Protein AF-A0A4Q2ZAH2-F1 (afdb_monomer_lite)

Radius of gyration: 14.34 Å; chains: 1; bounding box: 40×22×32 Å

Sequence (87 aa):
MQQFADGVMVNREFLRSVFMSMLRGRILENKLSSLYKAGKIVGGVYLGRGQEAVSATLGTALIQGTDFFAPLIRDQAGRTAFGEPLI

Structure (mmCIF, N/CA/C/O backbone):
data_AF-A0A4Q2ZAH2-F1
#
_entry.id   AF-A0A4Q2ZAH2-F1
#
loop_
_atom_site.group_PDB
_atom_site.id
_atom_site.type_symbol
_atom_site.label_atom_id
_atom_site.label_alt_id
_atom_site.label_comp_id
_atom_site.label_asym_id
_atom_site.label_entity_id
_atom_site.label_seq_id
_atom_site.pdbx_PDB_ins_code
_atom_site.Cartn_x
_atom_site.Cartn_y
_atom_site.Cartn_z
_atom_site.occupancy
_atom_site.B_iso_or_equiv
_atom_site.auth_seq_id
_atom_site.auth_comp_id
_atom_site.auth_asym_id
_atom_site.auth_atom_id
_atom_site.pdbx_PDB_model_num
ATOM 1 N N . MET A 1 1 ? 23.655 -5.187 -12.299 1.00 49.12 1 MET A N 1
ATOM 2 C CA . MET A 1 1 ? 22.996 -4.452 -11.195 1.00 49.12 1 MET A CA 1
ATOM 3 C C . MET A 1 1 ? 22.869 -2.959 -11.517 1.00 49.12 1 MET A C 1
ATOM 5 O O . MET A 1 1 ? 21.756 -2.463 -11.466 1.00 49.12 1 MET A O 1
ATOM 9 N N . GLN A 1 2 ? 23.941 -2.283 -11.963 1.00 46.22 2 GLN A N 1
ATOM 10 C CA . GLN A 1 2 ? 23.916 -0.865 -12.383 1.00 46.22 2 GLN A CA 1
ATOM 11 C C . GLN A 1 2 ? 22.893 -0.554 -13.502 1.00 46.22 2 GLN A C 1
ATOM 13 O O . GLN A 1 2 ? 22.040 0.302 -13.320 1.00 46.22 2 GLN A O 1
ATOM 18 N N . GLN A 1 3 ? 22.876 -1.335 -14.593 1.00 50.81 3 GLN A N 1
ATOM 19 C CA . GLN A 1 3 ? 21.946 -1.125 -15.723 1.00 50.81 3 GLN A CA 1
ATOM 20 C C . GLN A 1 3 ? 20.452 -1.209 -15.353 1.00 50.81 3 GLN A C 1
ATOM 22 O O . GLN A 1 3 ? 19.631 -0.540 -15.972 1.00 50.81 3 GLN A O 1
ATOM 27 N N . PHE A 1 4 ? 20.088 -2.009 -14.343 1.00 53.25 4 PHE A N 1
ATOM 28 C CA . PHE A 1 4 ? 18.704 -2.088 -13.858 1.00 53.25 4 PHE A CA 1
ATOM 29 C C . PHE A 1 4 ? 18.317 -0.832 -13.067 1.00 53.25 4 PHE A C 1
ATOM 31 O O . PHE A 1 4 ? 17.218 -0.313 -13.236 1.00 53.25 4 PHE A O 1
ATOM 38 N N . ALA A 1 5 ? 19.230 -0.324 -12.235 1.00 53.28 5 ALA A N 1
ATOM 39 C CA . ALA A 1 5 ? 19.021 0.909 -11.481 1.00 53.28 5 ALA A CA 1
ATOM 40 C C . ALA A 1 5 ? 18.926 2.132 -12.409 1.00 53.28 5 ALA A C 1
ATOM 42 O O . ALA A 1 5 ? 18.051 2.975 -12.214 1.00 53.28 5 ALA A O 1
ATOM 43 N N . ASP A 1 6 ? 19.753 2.185 -13.456 1.00 54.88 6 ASP A N 1
ATOM 44 C CA . ASP A 1 6 ? 19.728 3.263 -14.450 1.00 54.88 6 ASP A CA 1
ATOM 45 C C . ASP A 1 6 ? 18.412 3.268 -15.249 1.00 54.88 6 ASP A C 1
ATOM 47 O O . ASP A 1 6 ? 17.830 4.325 -15.476 1.00 54.88 6 ASP A O 1
ATOM 51 N N . GLY A 1 7 ? 17.865 2.097 -15.595 1.00 56.91 7 GLY A N 1
ATOM 52 C CA . GLY A 1 7 ? 16.558 1.997 -16.258 1.00 56.91 7 GLY A CA 1
ATOM 53 C C . GLY A 1 7 ? 15.380 2.478 -15.396 1.00 56.91 7 GLY A C 1
ATOM 54 O O . GLY A 1 7 ? 14.444 3.081 -15.917 1.00 56.91 7 GLY A O 1
ATOM 55 N N . VAL A 1 8 ? 15.430 2.259 -14.077 1.00 54.69 8 VAL A N 1
ATOM 56 C CA . VAL A 1 8 ? 14.367 2.652 -13.129 1.00 54.69 8 VAL A CA 1
ATOM 57 C C . VAL A 1 8 ? 14.453 4.134 -12.747 1.00 54.69 8 VAL A C 1
ATOM 59 O O . VAL A 1 8 ? 13.426 4.807 -12.668 1.00 54.69 8 VAL A O 1
ATOM 62 N N . MET A 1 9 ? 15.662 4.671 -12.561 1.00 56.41 9 MET A N 1
ATOM 63 C CA . MET A 1 9 ? 15.885 6.086 -12.220 1.00 56.41 9 MET A CA 1
ATOM 64 C C . MET A 1 9 ? 15.639 7.041 -13.399 1.00 56.41 9 MET A C 1
ATOM 66 O O . MET A 1 9 ? 15.433 8.235 -13.185 1.00 56.41 9 MET A O 1
ATOM 70 N N . VAL A 1 10 ? 15.628 6.526 -14.634 1.00 65.12 10 VAL A N 1
ATOM 71 C CA . VAL A 1 10 ? 15.390 7.305 -15.865 1.00 65.12 10 VAL A CA 1
ATOM 72 C C . VAL A 1 10 ? 13.946 7.153 -16.377 1.00 65.12 10 VAL A C 1
ATOM 74 O O . VAL A 1 10 ? 13.496 7.938 -17.213 1.00 65.12 10 VAL A O 1
ATOM 77 N N . ASN A 1 11 ? 13.166 6.207 -15.843 1.00 85.88 11 ASN A N 1
ATOM 78 C CA . ASN A 1 11 ? 11.780 5.992 -16.255 1.00 85.88 11 ASN A CA 1
ATOM 79 C C . ASN A 1 11 ? 10.813 6.899 -15.474 1.00 85.88 11 ASN A C 1
ATOM 81 O O . ASN A 1 11 ? 10.327 6.575 -14.385 1.00 85.88 11 ASN A O 1
ATOM 85 N N . ARG A 1 12 ? 10.521 8.066 -16.056 1.00 89.94 12 ARG A N 1
ATOM 86 C CA . ARG A 1 12 ? 9.630 9.082 -15.479 1.00 89.94 12 ARG A CA 1
ATOM 87 C C . ARG A 1 12 ? 8.230 8.536 -15.196 1.00 89.94 12 ARG A C 1
ATOM 89 O O . ARG A 1 12 ? 7.625 8.895 -14.185 1.00 89.94 12 ARG A O 1
ATOM 96 N N . GLU A 1 13 ? 7.702 7.691 -16.072 1.00 92.06 13 GLU A N 1
ATOM 97 C CA . GLU A 1 13 ? 6.373 7.097 -15.950 1.00 92.06 13 GLU A CA 1
ATOM 98 C C . GLU A 1 13 ? 6.307 6.133 -14.765 1.00 92.06 13 GLU A C 1
ATOM 100 O O . GLU A 1 13 ? 5.336 6.171 -14.002 1.00 92.06 13 GLU A O 1
ATOM 105 N N . PHE A 1 14 ? 7.356 5.332 -14.572 1.00 93.19 14 PHE A N 1
ATOM 106 C CA . PHE A 1 14 ? 7.508 4.448 -13.422 1.00 93.19 14 PHE A CA 1
ATOM 107 C C . PHE A 1 14 ? 7.559 5.255 -12.124 1.00 93.19 14 PHE A C 1
ATOM 109 O O . PHE A 1 14 ? 6.718 5.059 -11.248 1.00 93.19 14 PHE A O 1
ATOM 116 N N . LEU A 1 15 ? 8.471 6.230 -12.028 1.00 94.38 15 LEU A N 1
ATOM 117 C CA . LEU A 1 15 ? 8.619 7.066 -10.831 1.00 94.38 15 LEU A CA 1
ATOM 118 C C . LEU A 1 15 ? 7.326 7.820 -10.495 1.00 94.38 15 LEU A C 1
ATOM 120 O O . LEU A 1 15 ? 6.930 7.899 -9.331 1.00 94.38 15 LEU A O 1
ATOM 124 N N . ARG A 1 16 ? 6.618 8.327 -11.512 1.00 95.56 16 ARG A N 1
ATOM 125 C CA . ARG A 1 16 ? 5.303 8.951 -11.334 1.00 95.56 16 ARG A CA 1
ATOM 126 C C . ARG A 1 16 ? 4.275 7.954 -10.799 1.00 95.56 16 ARG A C 1
ATOM 128 O O . ARG A 1 16 ? 3.503 8.311 -9.914 1.00 95.56 16 ARG A O 1
ATOM 135 N N . SER A 1 17 ? 4.251 6.726 -11.310 1.00 95.44 17 SER A N 1
ATOM 136 C CA . SER A 1 17 ? 3.304 5.689 -10.873 1.00 95.44 17 SER A CA 1
ATOM 137 C C . SER A 1 17 ? 3.561 5.253 -9.429 1.00 95.44 17 SER A C 1
ATOM 139 O O . SER A 1 17 ? 2.615 5.176 -8.638 1.00 95.44 17 SER A O 1
ATOM 141 N N . VAL A 1 18 ? 4.833 5.088 -9.053 1.00 96.94 18 VAL A N 1
ATOM 142 C CA . VAL A 1 18 ? 5.247 4.838 -7.664 1.00 96.94 18 VAL A CA 1
ATOM 143 C C . VAL A 1 18 ? 4.793 5.986 -6.765 1.00 96.94 18 VAL A C 1
ATOM 145 O O . VAL A 1 18 ? 4.090 5.754 -5.782 1.00 96.94 18 VAL A O 1
ATOM 148 N N . PHE A 1 19 ? 5.114 7.232 -7.125 1.00 97.25 19 PHE A N 1
ATOM 149 C CA . PHE A 1 19 ? 4.742 8.408 -6.335 1.00 97.25 19 PHE A CA 1
ATOM 150 C C . PHE A 1 19 ? 3.222 8.533 -6.146 1.00 97.25 19 PHE A C 1
ATOM 152 O O . PHE A 1 19 ? 2.746 8.764 -5.033 1.00 97.25 19 PHE A O 1
ATOM 159 N N . MET A 1 20 ? 2.439 8.324 -7.208 1.00 97.06 20 MET A N 1
ATOM 160 C CA . MET A 1 20 ? 0.976 8.361 -7.123 1.00 97.06 20 MET A CA 1
ATOM 161 C C . MET A 1 20 ? 0.432 7.258 -6.209 1.00 97.06 20 MET A C 1
ATOM 163 O O . MET A 1 20 ? -0.510 7.499 -5.453 1.00 97.06 20 MET A O 1
ATOM 167 N N . SER A 1 21 ? 1.037 6.072 -6.223 1.00 97.19 21 SER A N 1
ATOM 168 C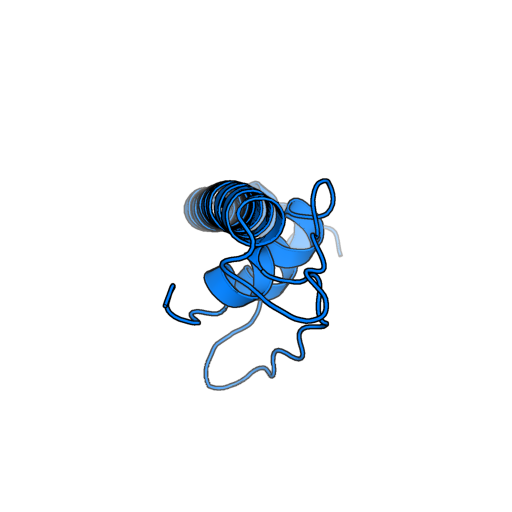 CA . SER A 1 21 ? 0.653 4.969 -5.336 1.00 97.19 21 SER A CA 1
ATOM 169 C C . SER A 1 21 ? 1.026 5.242 -3.877 1.00 97.19 21 SER A C 1
ATOM 171 O O . SER A 1 21 ? 0.215 4.987 -2.987 1.00 97.19 21 SER A O 1
ATOM 173 N N . MET A 1 22 ? 2.185 5.861 -3.617 1.00 98.12 22 MET A N 1
ATOM 174 C CA . MET A 1 22 ? 2.564 6.328 -2.275 1.00 98.12 22 MET A CA 1
ATOM 175 C C . MET A 1 22 ? 1.553 7.340 -1.723 1.00 98.12 22 MET A C 1
ATOM 177 O O . MET A 1 22 ? 1.100 7.212 -0.584 1.00 98.12 22 MET A O 1
ATOM 181 N N . LEU A 1 23 ? 1.166 8.333 -2.534 1.00 97.69 23 LEU A N 1
ATOM 182 C CA . LEU A 1 23 ? 0.175 9.337 -2.140 1.00 97.69 23 LEU A CA 1
ATOM 183 C C . LEU A 1 23 ? -1.191 8.710 -1.852 1.00 97.69 23 LEU A C 1
ATOM 185 O O . LEU A 1 23 ? -1.792 9.004 -0.817 1.00 97.69 23 LEU A O 1
ATOM 189 N N . ARG A 1 24 ? -1.672 7.826 -2.733 1.00 96.38 24 ARG A N 1
ATOM 190 C CA . ARG A 1 24 ? -2.946 7.117 -2.541 1.00 96.38 24 ARG A CA 1
ATOM 191 C C . ARG A 1 24 ? -2.932 6.276 -1.271 1.00 96.38 24 ARG A C 1
ATOM 193 O O . ARG A 1 24 ? -3.852 6.409 -0.468 1.00 96.38 24 ARG A O 1
ATOM 200 N N . GLY A 1 25 ? -1.871 5.495 -1.053 1.00 96.12 25 GLY A N 1
ATOM 201 C CA . GLY A 1 25 ? -1.686 4.708 0.166 1.00 96.12 25 GLY A CA 1
ATOM 202 C C . GLY A 1 25 ? -1.745 5.582 1.420 1.00 96.12 25 GLY A C 1
ATOM 203 O O . GLY A 1 25 ? -2.524 5.304 2.329 1.00 96.12 25 GLY A O 1
ATOM 204 N N . ARG A 1 26 ? -1.022 6.711 1.437 1.00 97.56 26 ARG A N 1
ATOM 205 C CA . ARG A 1 26 ? -1.044 7.660 2.562 1.00 97.56 26 ARG A CA 1
ATOM 206 C C . ARG A 1 26 ? -2.435 8.245 2.820 1.00 97.56 26 ARG A C 1
ATOM 208 O O . ARG A 1 26 ? -2.842 8.365 3.976 1.00 97.56 26 ARG A O 1
ATOM 215 N N . ILE A 1 27 ? -3.147 8.659 1.773 1.00 96.94 27 ILE A N 1
ATOM 216 C CA . ILE A 1 27 ? -4.486 9.254 1.899 1.00 96.94 27 ILE A CA 1
ATOM 217 C C . ILE A 1 27 ? -5.486 8.211 2.408 1.00 96.94 27 ILE A C 1
ATOM 219 O O . ILE A 1 27 ? -6.236 8.499 3.345 1.00 96.94 27 ILE A O 1
ATOM 223 N N . LEU A 1 28 ? -5.456 6.999 1.844 1.00 95.56 28 LEU A N 1
ATOM 224 C CA . LEU A 1 28 ? -6.287 5.880 2.279 1.00 95.56 28 LEU A CA 1
ATOM 225 C C . LEU A 1 28 ? -6.046 5.575 3.758 1.00 95.56 28 LEU A C 1
ATOM 227 O O . LEU A 1 28 ? -6.986 5.566 4.547 1.00 95.56 28 LEU A O 1
ATOM 231 N N . GLU A 1 29 ? -4.792 5.387 4.157 1.00 96.00 29 GLU A N 1
ATOM 232 C CA . GLU A 1 29 ? -4.441 5.051 5.536 1.00 96.00 29 GLU A CA 1
ATOM 233 C C . GLU A 1 29 ? -4.824 6.143 6.537 1.00 96.00 29 GLU A C 1
ATOM 235 O O . GLU A 1 29 ? -5.321 5.841 7.625 1.00 96.00 29 GLU A O 1
ATOM 240 N N . ASN A 1 30 ? -4.675 7.419 6.168 1.00 97.19 30 ASN A N 1
ATOM 241 C CA . ASN A 1 30 ? -5.173 8.521 6.989 1.00 97.19 30 ASN A CA 1
ATOM 242 C C . ASN A 1 30 ? -6.692 8.409 7.194 1.00 97.19 30 ASN A C 1
ATOM 244 O O . ASN A 1 30 ? -7.174 8.568 8.317 1.00 97.19 30 ASN A O 1
ATOM 248 N N . LYS A 1 31 ? -7.449 8.089 6.135 1.00 96.62 31 LYS A N 1
ATOM 249 C CA . LYS A 1 31 ? -8.901 7.906 6.229 1.00 96.62 31 LYS A CA 1
ATOM 250 C C . LYS A 1 31 ? -9.271 6.688 7.077 1.00 96.62 31 LYS A C 1
ATOM 252 O O . LYS A 1 31 ? -10.163 6.809 7.916 1.00 96.62 31 LYS A O 1
ATOM 257 N N . LEU A 1 32 ? -8.578 5.560 6.913 1.00 96.06 32 LEU A N 1
ATOM 258 C CA . LEU A 1 32 ? -8.764 4.362 7.740 1.00 96.06 32 LEU A CA 1
ATOM 259 C C . LEU A 1 32 ? -8.498 4.668 9.219 1.00 96.06 32 LEU A C 1
ATOM 261 O O . LEU A 1 32 ? -9.301 4.301 10.074 1.00 96.06 32 LEU A O 1
ATOM 265 N N . SER A 1 33 ? -7.439 5.425 9.525 1.00 97.19 33 SER A N 1
ATOM 266 C CA . SER A 1 33 ? -7.145 5.883 10.889 1.00 97.19 33 SER A CA 1
ATOM 267 C C . SER A 1 33 ? -8.277 6.737 11.469 1.00 97.19 33 SER A C 1
ATOM 269 O O . SER A 1 33 ? -8.692 6.522 12.609 1.00 97.19 33 SER A O 1
ATOM 271 N N . SER A 1 34 ? -8.812 7.686 10.693 1.00 98.06 34 SER A N 1
ATOM 272 C CA . SER A 1 34 ? -9.947 8.513 11.120 1.00 98.06 34 SER A CA 1
ATOM 273 C C . SER A 1 34 ? -11.215 7.691 11.354 1.00 98.06 34 SER A C 1
ATOM 275 O O . SER A 1 34 ? -11.904 7.914 12.345 1.00 98.06 34 SER A O 1
ATOM 277 N N . LEU A 1 35 ? -11.523 6.735 10.474 1.00 97.75 35 LEU A N 1
ATOM 278 C CA . LEU A 1 35 ? -12.694 5.864 10.607 1.00 97.75 35 LEU A CA 1
ATOM 279 C C . LEU A 1 35 ? -12.585 4.937 11.821 1.00 97.75 35 LEU A C 1
ATOM 281 O O . LEU A 1 35 ? -13.561 4.777 12.551 1.00 97.75 35 LEU A O 1
ATOM 285 N N . TYR A 1 36 ? -11.397 4.386 12.074 1.00 97.88 36 TYR A N 1
ATOM 286 C CA . TYR A 1 36 ? -11.121 3.584 13.264 1.00 97.88 36 TYR A CA 1
ATOM 287 C C . TYR A 1 36 ? -11.340 4.386 14.549 1.00 97.88 36 TYR A C 1
ATOM 289 O O . TYR A 1 36 ? -12.103 3.975 15.418 1.00 97.88 36 TYR A O 1
ATOM 297 N N . LYS A 1 37 ? -10.756 5.588 14.635 1.00 97.75 37 LYS A N 1
ATOM 298 C CA . LYS A 1 37 ? -10.939 6.491 15.785 1.00 97.75 37 LYS A CA 1
ATOM 299 C C . LYS A 1 37 ? -12.395 6.924 15.982 1.00 97.75 37 LYS A C 1
ATOM 301 O O . LYS A 1 37 ? -12.799 7.180 17.108 1.00 97.75 37 LYS A O 1
ATOM 306 N N . ALA A 1 38 ? -13.179 6.987 14.907 1.00 98.38 38 ALA A N 1
ATOM 307 C CA . ALA A 1 38 ? -14.611 7.280 14.949 1.00 98.38 38 ALA A CA 1
ATOM 308 C C . ALA A 1 38 ? -15.490 6.050 15.271 1.00 98.38 38 ALA A C 1
ATOM 310 O O . ALA A 1 38 ? -16.714 6.138 15.169 1.00 98.38 38 ALA A O 1
ATOM 311 N N . GLY A 1 39 ? -14.894 4.895 15.594 1.00 97.81 39 GLY A N 1
ATOM 312 C CA . GLY A 1 39 ? -15.616 3.655 15.893 1.00 97.81 39 GLY A CA 1
ATOM 313 C C . GLY A 1 39 ? -16.332 3.036 14.688 1.00 97.81 39 GLY A C 1
ATOM 314 O O . GLY A 1 39 ? -17.240 2.230 14.863 1.00 97.81 39 GLY A O 1
ATOM 315 N N . LYS A 1 40 ? -15.969 3.426 13.457 1.00 98.12 40 LYS A N 1
ATOM 316 C CA . LYS A 1 40 ? -16.576 2.914 12.211 1.00 98.12 40 LYS A CA 1
ATOM 317 C C . LYS A 1 40 ? -15.881 1.671 11.660 1.00 98.12 40 LYS A C 1
ATOM 319 O O . LYS A 1 40 ? -16.423 1.026 10.771 1.00 98.12 40 LYS A O 1
ATOM 324 N N . ILE A 1 41 ? -14.699 1.348 12.176 1.00 97.06 41 ILE A N 1
ATOM 325 C CA . ILE A 1 41 ? -13.978 0.106 11.894 1.00 97.06 41 ILE A CA 1
ATOM 326 C C . ILE A 1 41 ? -13.750 -0.580 13.237 1.00 97.06 41 ILE A C 1
ATOM 328 O O . ILE A 1 41 ? -13.246 0.048 14.167 1.00 97.06 41 ILE A O 1
ATOM 332 N N . VAL A 1 42 ? -14.130 -1.851 13.332 1.00 96.12 42 VAL A N 1
ATOM 333 C CA . VAL A 1 42 ? -13.921 -2.695 14.516 1.00 96.12 42 VAL A CA 1
ATOM 334 C C . VAL A 1 42 ? -12.742 -3.642 14.286 1.00 96.12 42 VAL A C 1
ATOM 336 O O . VAL A 1 42 ? -12.423 -3.971 13.145 1.00 96.12 42 VAL A O 1
ATOM 339 N N . GLY A 1 43 ? -12.086 -4.083 15.360 1.00 94.88 43 GLY A N 1
ATOM 340 C CA . GLY A 1 43 ? -10.888 -4.925 15.276 1.00 94.88 43 GLY A CA 1
ATOM 341 C C . GLY A 1 43 ? -9.600 -4.104 15.187 1.00 94.88 43 GLY A C 1
ATOM 342 O O . GLY A 1 43 ? -9.419 -3.165 15.957 1.00 94.88 43 GLY A O 1
ATOM 343 N N . GLY A 1 44 ? -8.687 -4.478 14.288 1.00 93.44 44 GLY A N 1
ATOM 344 C CA . GLY A 1 44 ? -7.379 -3.834 14.137 1.00 93.44 44 GLY A CA 1
ATOM 345 C C . GLY A 1 44 ? -7.240 -3.065 12.825 1.00 93.44 44 GLY A C 1
ATOM 346 O O . GLY A 1 44 ? -7.603 -3.569 11.766 1.00 93.44 44 GLY A O 1
ATOM 347 N N . VAL A 1 45 ? -6.653 -1.866 12.887 1.00 96.19 45 VAL A N 1
ATOM 348 C CA . VAL A 1 45 ? -6.206 -1.107 11.709 1.00 96.19 45 VAL A CA 1
ATOM 349 C C . VA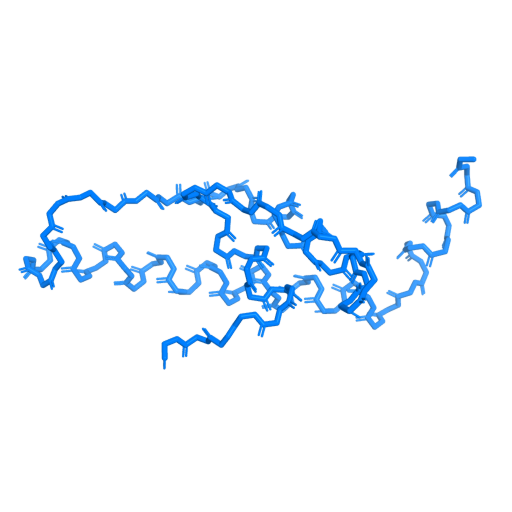L A 1 45 ? -4.687 -0.986 11.742 1.00 96.19 45 VAL A C 1
ATOM 351 O O . VAL A 1 45 ? -4.120 -0.370 12.645 1.00 96.19 45 VAL A O 1
ATOM 354 N N . TYR A 1 46 ? -4.030 -1.579 10.746 1.00 95.88 46 TYR A N 1
ATOM 355 C CA . TYR A 1 46 ? -2.575 -1.618 10.625 1.00 95.88 46 TYR A CA 1
ATOM 356 C C . TYR A 1 46 ? -2.134 -0.642 9.540 1.00 95.88 46 TYR A C 1
ATOM 358 O O . TYR A 1 46 ? -2.460 -0.809 8.372 1.00 95.88 46 TYR A O 1
ATOM 366 N N . LEU A 1 47 ? -1.419 0.404 9.948 1.00 96.44 47 LEU A N 1
ATOM 367 C CA . LEU A 1 47 ? -0.985 1.477 9.057 1.00 96.44 47 LEU A CA 1
ATOM 368 C C . LEU A 1 47 ? 0.491 1.277 8.692 1.00 96.44 47 LEU A C 1
ATOM 370 O O . LEU A 1 47 ? 1.320 1.031 9.573 1.00 96.44 47 LEU A O 1
ATOM 374 N N . GLY A 1 48 ? 0.811 1.399 7.408 1.00 95.44 48 GLY A N 1
ATOM 375 C CA . GLY A 1 48 ? 2.152 1.382 6.832 1.00 95.44 48 GLY A CA 1
ATOM 376 C C . GLY A 1 48 ? 2.806 2.763 6.740 1.00 95.44 48 GLY A C 1
ATOM 377 O O . GLY A 1 48 ? 3.791 2.919 6.023 1.00 95.44 48 GLY A O 1
ATOM 378 N N . ARG A 1 49 ? 2.290 3.782 7.442 1.00 95.88 49 ARG A N 1
ATOM 379 C CA . ARG A 1 49 ? 2.837 5.150 7.437 1.00 95.88 49 ARG A CA 1
ATOM 380 C C . ARG A 1 49 ? 4.364 5.175 7.585 1.00 95.88 49 ARG A C 1
ATOM 382 O O . ARG A 1 49 ? 4.902 4.734 8.597 1.00 95.88 49 ARG A O 1
ATOM 389 N N . GLY A 1 50 ? 5.043 5.774 6.609 1.00 96.62 50 GLY A N 1
ATOM 390 C CA . GLY A 1 50 ? 6.506 5.850 6.537 1.00 96.62 50 GLY A CA 1
ATOM 391 C C . GLY A 1 50 ? 7.156 4.719 5.731 1.00 96.62 50 GLY A C 1
ATOM 392 O O . GLY A 1 50 ? 8.355 4.778 5.482 1.00 96.62 50 GLY A O 1
ATOM 393 N N . GLN A 1 51 ? 6.389 3.713 5.305 1.00 97.50 51 GLN A N 1
ATOM 394 C CA . GLN A 1 51 ? 6.844 2.562 4.512 1.00 97.50 51 GLN A CA 1
ATOM 395 C C . GLN A 1 51 ? 6.308 2.594 3.070 1.00 97.50 51 GLN A C 1
ATOM 397 O O . GLN A 1 51 ? 6.453 1.628 2.322 1.00 97.50 51 GLN A O 1
ATOM 402 N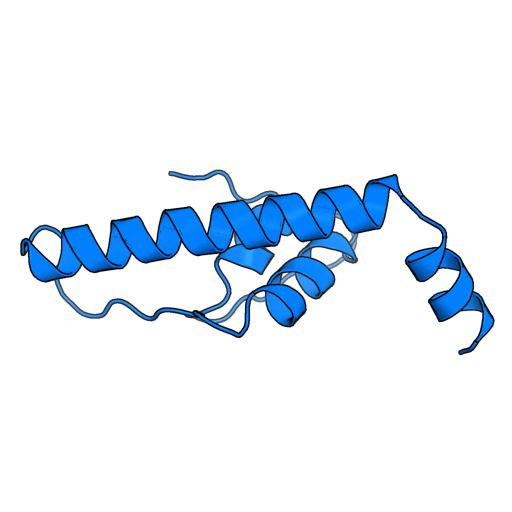 N . GLU A 1 52 ? 5.703 3.708 2.646 1.00 97.88 52 GLU A N 1
ATOM 403 C CA . GLU A 1 52 ? 4.986 3.794 1.372 1.00 97.88 52 GLU A CA 1
ATOM 404 C C . GLU A 1 52 ? 5.894 3.534 0.172 1.00 97.88 52 GLU A C 1
ATOM 406 O O . GLU A 1 52 ? 5.471 2.877 -0.771 1.00 97.88 52 GLU A O 1
ATOM 411 N N . ALA A 1 53 ? 7.132 4.035 0.201 1.00 97.00 53 ALA A N 1
ATOM 412 C CA . ALA A 1 53 ? 8.062 3.903 -0.917 1.00 97.00 53 ALA A CA 1
ATOM 413 C C . ALA A 1 53 ? 8.444 2.442 -1.178 1.00 97.00 53 ALA A C 1
ATOM 415 O O . ALA A 1 53 ? 8.456 2.017 -2.331 1.00 97.00 53 ALA A O 1
ATOM 416 N N . VAL A 1 54 ? 8.704 1.667 -0.118 1.00 96.56 54 VAL A N 1
ATOM 417 C CA . VAL A 1 54 ? 9.032 0.239 -0.236 1.00 96.56 54 VAL A CA 1
ATOM 418 C C . VAL A 1 54 ? 7.840 -0.514 -0.820 1.00 96.56 54 VAL A C 1
ATOM 420 O O . VAL A 1 54 ? 7.977 -1.193 -1.835 1.00 96.56 54 VAL A O 1
ATOM 423 N N . SER A 1 55 ? 6.660 -0.319 -0.231 1.00 97.50 55 SER A N 1
ATOM 424 C CA . SER A 1 55 ? 5.440 -1.018 -0.634 1.00 97.50 55 SER A CA 1
ATOM 425 C C . SER A 1 55 ? 5.008 -0.657 -2.068 1.00 97.50 55 SER A C 1
ATOM 427 O O . SER A 1 55 ? 4.800 -1.540 -2.899 1.00 97.50 55 SER A O 1
ATOM 429 N N . ALA A 1 56 ? 4.954 0.638 -2.408 1.00 97.56 56 ALA A N 1
ATOM 430 C CA . ALA A 1 56 ? 4.556 1.118 -3.735 1.00 97.56 56 ALA A CA 1
ATOM 431 C C . ALA A 1 56 ? 5.538 0.716 -4.840 1.00 97.56 56 ALA A C 1
ATOM 433 O O . ALA A 1 56 ? 5.104 0.333 -5.926 1.00 97.56 56 ALA A O 1
ATOM 434 N N . THR A 1 57 ? 6.849 0.810 -4.586 1.00 96.69 57 THR A N 1
ATOM 435 C CA . THR A 1 57 ? 7.863 0.446 -5.588 1.00 96.69 57 THR A CA 1
ATOM 436 C C . THR A 1 57 ? 7.795 -1.041 -5.895 1.00 96.69 57 THR A C 1
ATOM 438 O O . THR A 1 57 ? 7.789 -1.401 -7.068 1.00 96.69 57 THR A O 1
ATOM 441 N N . LEU A 1 58 ? 7.668 -1.887 -4.863 1.00 95.94 58 LEU A N 1
ATOM 442 C CA . LEU A 1 58 ? 7.489 -3.327 -5.038 1.00 95.94 58 LEU A CA 1
ATOM 443 C C . LEU A 1 58 ? 6.254 -3.612 -5.900 1.00 95.94 58 LEU A C 1
ATOM 445 O O . LEU A 1 58 ? 6.387 -4.238 -6.942 1.00 95.94 58 LEU A O 1
ATOM 449 N N . GLY A 1 59 ? 5.082 -3.090 -5.524 1.00 96.44 59 GLY A N 1
ATOM 450 C CA . GLY A 1 59 ? 3.846 -3.320 -6.281 1.00 96.44 59 GLY A CA 1
ATOM 451 C C . GLY A 1 59 ? 3.894 -2.805 -7.726 1.00 96.44 59 GLY A C 1
ATOM 452 O O . GLY A 1 59 ? 3.346 -3.448 -8.612 1.00 96.44 59 GLY A O 1
ATOM 453 N N . THR A 1 60 ? 4.583 -1.685 -7.983 1.00 96.06 60 THR A N 1
ATOM 454 C CA . THR A 1 60 ? 4.714 -1.103 -9.337 1.00 96.06 60 THR A CA 1
ATOM 455 C C . THR A 1 60 ? 5.694 -1.886 -10.218 1.00 96.06 60 THR A C 1
ATOM 457 O O . THR A 1 60 ? 5.567 -1.873 -11.438 1.00 96.06 60 THR A O 1
ATOM 460 N N . ALA A 1 61 ? 6.701 -2.530 -9.624 1.00 95.12 61 ALA A N 1
ATOM 461 C CA . ALA A 1 61 ? 7.732 -3.257 -10.362 1.00 95.12 61 ALA A CA 1
ATOM 462 C C . ALA A 1 61 ? 7.277 -4.639 -10.859 1.00 95.12 61 ALA A C 1
ATOM 464 O O . ALA A 1 61 ? 7.940 -5.208 -11.725 1.00 95.12 61 ALA A O 1
ATOM 465 N N . LEU A 1 62 ? 6.179 -5.175 -10.319 1.00 95.38 62 LEU A N 1
ATOM 466 C CA . LEU A 1 62 ? 5.641 -6.484 -10.689 1.00 95.38 62 LEU A CA 1
ATOM 467 C C . LEU A 1 62 ? 4.776 -6.406 -11.952 1.00 95.38 62 LEU A C 1
ATOM 469 O O . LEU A 1 62 ? 4.022 -5.453 -12.159 1.00 95.38 62 LEU A O 1
ATOM 473 N N . ILE A 1 63 ? 4.838 -7.452 -12.772 1.00 94.06 63 ILE A N 1
ATOM 474 C CA . ILE A 1 63 ? 4.046 -7.593 -13.993 1.00 94.06 63 ILE A CA 1
ATOM 475 C C . ILE A 1 63 ? 2.768 -8.376 -13.675 1.00 94.06 63 ILE A C 1
ATOM 477 O O . ILE A 1 63 ? 2.807 -9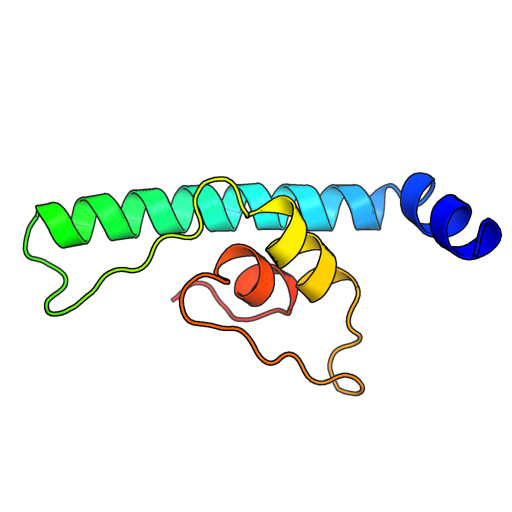.582 -13.433 1.00 94.06 63 ILE A O 1
ATOM 481 N N . GLN A 1 64 ? 1.612 -7.710 -13.713 1.00 92.69 64 GLN A N 1
ATOM 482 C CA . GLN A 1 64 ? 0.316 -8.370 -13.515 1.00 92.69 64 GLN A CA 1
ATOM 483 C C . GLN A 1 64 ? 0.096 -9.503 -14.531 1.00 92.69 64 GLN A C 1
ATOM 485 O O . GLN A 1 64 ? 0.381 -9.357 -15.718 1.00 92.69 64 GLN A O 1
ATOM 490 N N . GLY A 1 65 ? -0.433 -10.632 -14.056 1.00 94.12 65 GLY A N 1
ATOM 491 C CA . GLY A 1 65 ? -0.642 -11.839 -14.865 1.00 94.12 65 GLY A CA 1
ATOM 492 C C . GLY A 1 65 ? 0.597 -12.731 -15.013 1.00 94.12 65 GLY A C 1
ATOM 493 O O . GLY A 1 65 ? 0.453 -13.867 -15.457 1.00 94.12 65 GLY A O 1
ATOM 494 N N . THR A 1 66 ? 1.774 -12.256 -14.595 1.00 97.12 66 THR A N 1
ATOM 495 C CA . THR A 1 66 ? 3.032 -13.019 -14.610 1.00 97.12 66 THR A CA 1
ATOM 496 C C . THR A 1 66 ? 3.588 -13.180 -13.199 1.00 97.12 66 THR A C 1
ATOM 498 O O . THR A 1 66 ? 3.816 -14.300 -12.746 1.00 97.12 66 THR A O 1
ATOM 501 N N . ASP A 1 67 ? 3.775 -12.065 -12.495 1.00 96.94 67 ASP A N 1
ATOM 502 C CA . ASP A 1 67 ? 4.332 -12.030 -11.151 1.00 96.94 67 ASP A CA 1
ATOM 503 C C . ASP A 1 67 ? 3.234 -12.083 -10.085 1.00 96.94 67 ASP A C 1
ATOM 505 O O . ASP A 1 67 ? 2.130 -11.553 -10.252 1.00 96.94 67 ASP A O 1
ATOM 509 N N . PHE A 1 68 ? 3.566 -12.682 -8.941 1.00 95.38 68 PHE A N 1
ATOM 510 C CA . PHE A 1 68 ? 2.676 -12.758 -7.788 1.00 95.38 68 PHE A CA 1
ATOM 511 C C . PHE A 1 68 ? 3.015 -11.678 -6.766 1.00 95.38 68 PHE A C 1
ATOM 513 O O . PHE A 1 68 ? 4.132 -11.617 -6.250 1.00 95.38 68 PHE A O 1
ATOM 520 N N . PHE A 1 69 ? 2.018 -10.871 -6.413 1.00 95.81 69 PHE A N 1
ATOM 521 C CA . PHE A 1 69 ? 2.110 -9.943 -5.295 1.00 95.81 69 PHE A CA 1
ATOM 522 C C . PHE A 1 69 ? 1.490 -10.561 -4.036 1.00 95.81 69 PHE A C 1
ATOM 524 O O . PHE A 1 69 ? 0.313 -10.919 -4.028 1.00 95.81 69 PHE A O 1
ATOM 531 N N . ALA A 1 70 ? 2.280 -10.677 -2.966 1.00 95.69 70 ALA A N 1
ATOM 532 C CA . ALA A 1 70 ? 1.862 -11.236 -1.679 1.00 95.69 70 ALA A CA 1
ATOM 533 C C . ALA A 1 70 ? 1.971 -10.175 -0.560 1.00 95.69 70 ALA A C 1
ATOM 535 O O . ALA A 1 70 ? 2.935 -10.192 0.209 1.00 95.69 70 ALA A O 1
ATOM 536 N N . PRO A 1 71 ? 1.025 -9.217 -0.478 1.00 94.88 71 PRO A N 1
ATOM 537 C CA . PRO A 1 71 ? 1.076 -8.125 0.492 1.00 94.88 71 PRO A CA 1
ATOM 538 C C . PRO A 1 71 ? 0.807 -8.591 1.923 1.00 94.88 71 PRO A C 1
ATOM 540 O O . PRO A 1 71 ? -0.069 -9.425 2.168 1.00 94.88 71 PRO A O 1
ATOM 543 N N . LEU A 1 72 ? 1.463 -7.951 2.890 1.00 93.94 72 LEU A N 1
ATOM 544 C CA . LEU A 1 72 ? 1.110 -8.068 4.301 1.00 93.94 72 LEU A CA 1
ATOM 545 C C . LEU A 1 72 ? 0.087 -6.994 4.703 1.00 93.94 72 LEU A C 1
ATOM 547 O O . LEU A 1 72 ? -0.338 -6.142 3.921 1.00 93.94 72 LEU A O 1
ATOM 551 N N . ILE A 1 73 ? -0.330 -7.025 5.968 1.00 94.69 73 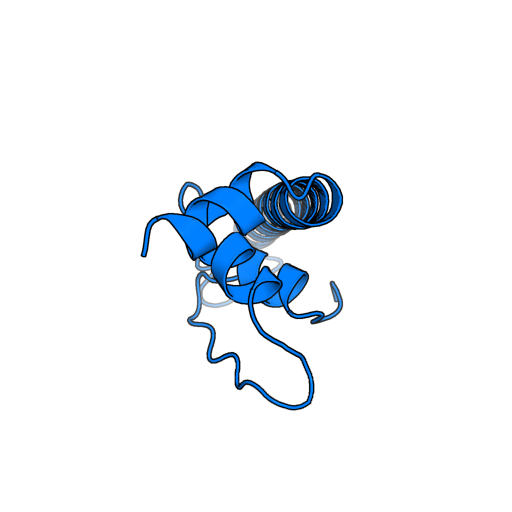ILE A N 1
ATOM 552 C CA . ILE A 1 73 ? -1.375 -6.151 6.531 1.00 94.69 73 ILE A CA 1
ATOM 553 C C . ILE A 1 73 ? -1.030 -4.646 6.539 1.00 94.69 73 ILE A C 1
ATOM 555 O O . ILE A 1 73 ? -1.859 -3.853 6.967 1.00 94.69 73 ILE A O 1
ATOM 559 N N . ARG A 1 74 ? 0.173 -4.239 6.108 1.00 96.31 74 ARG A N 1
ATOM 560 C CA . ARG A 1 74 ? 0.634 -2.834 6.061 1.00 96.31 74 ARG A CA 1
ATOM 561 C C . ARG A 1 74 ? 1.016 -2.359 4.652 1.00 96.31 74 ARG A C 1
ATOM 563 O O . ARG A 1 74 ? 1.664 -1.327 4.514 1.00 96.31 74 ARG A O 1
ATOM 570 N N . ASP A 1 75 ? 0.621 -3.090 3.612 1.00 96.69 75 ASP A N 1
ATOM 571 C CA . ASP A 1 75 ? 1.063 -2.853 2.232 1.00 96.69 75 ASP A CA 1
ATOM 572 C C . ASP A 1 75 ? 0.052 -2.090 1.363 1.00 96.69 75 ASP A C 1
ATOM 574 O O . ASP A 1 75 ? -0.106 -2.366 0.174 1.00 96.69 75 ASP A O 1
ATOM 578 N N . GLN A 1 76 ? -0.657 -1.101 1.915 1.00 96.00 76 GLN A N 1
ATOM 579 C CA . GLN A 1 76 ? -1.726 -0.431 1.159 1.00 96.00 76 GLN A CA 1
ATOM 580 C C . GLN A 1 76 ? -1.227 0.309 -0.086 1.00 96.00 76 GLN A C 1
ATOM 582 O O . GLN A 1 76 ? -1.918 0.339 -1.110 1.00 96.00 76 GLN A O 1
ATOM 587 N N . ALA A 1 77 ? -0.023 0.880 -0.031 1.00 97.06 77 ALA A N 1
ATOM 588 C CA . ALA A 1 77 ? 0.577 1.525 -1.193 1.00 97.06 77 ALA A CA 1
ATOM 589 C C . ALA A 1 77 ? 0.951 0.499 -2.280 1.00 97.06 77 ALA A C 1
ATOM 591 O O . ALA A 1 77 ? 0.716 0.759 -3.458 1.00 97.06 77 ALA A O 1
ATOM 592 N N . GLY A 1 78 ? 1.455 -0.678 -1.894 1.00 97.31 78 GLY A N 1
ATOM 593 C CA . GLY A 1 78 ? 1.766 -1.779 -2.805 1.00 97.31 78 GLY A CA 1
ATOM 594 C C . GLY A 1 78 ? 0.529 -2.416 -3.427 1.00 97.31 78 GLY A C 1
ATOM 595 O O . GLY A 1 78 ? 0.506 -2.614 -4.634 1.00 97.31 78 GLY A O 1
ATOM 596 N N . ARG A 1 79 ? -0.540 -2.630 -2.650 1.00 96.12 79 ARG A N 1
ATOM 597 C CA . ARG A 1 79 ? -1.845 -3.097 -3.159 1.00 96.12 79 ARG A CA 1
ATOM 598 C C . ARG A 1 79 ? -2.396 -2.172 -4.236 1.00 96.12 79 ARG A C 1
ATOM 600 O O . ARG A 1 79 ? -2.737 -2.615 -5.328 1.00 96.12 79 ARG A O 1
ATOM 607 N N . THR A 1 80 ? -2.390 -0.869 -3.954 1.00 93.81 80 THR A N 1
ATOM 608 C CA . THR A 1 80 ? -2.836 0.148 -4.917 1.00 93.81 80 THR A CA 1
ATOM 609 C C . THR A 1 80 ? -1.945 0.173 -6.164 1.00 93.81 80 THR A C 1
ATOM 611 O O . THR A 1 80 ? -2.450 0.319 -7.274 1.00 93.81 80 THR A O 1
ATOM 614 N N . ALA A 1 81 ? -0.626 0.031 -5.995 1.00 96.62 81 ALA A N 1
ATOM 615 C CA . ALA A 1 81 ? 0.332 -0.001 -7.099 1.00 96.62 81 ALA A CA 1
ATOM 616 C C . ALA A 1 81 ? 0.179 -1.245 -7.985 1.00 96.62 81 ALA A C 1
ATOM 618 O O . ALA A 1 81 ? 0.262 -1.138 -9.205 1.00 96.62 81 ALA A O 1
ATOM 619 N N . PHE A 1 82 ? -0.080 -2.403 -7.374 1.00 96.75 82 PHE A N 1
ATOM 620 C CA . PHE A 1 82 ? -0.271 -3.670 -8.075 1.00 96.75 82 PHE A CA 1
ATOM 621 C C . PHE A 1 82 ? -1.604 -3.734 -8.832 1.00 96.75 82 PHE A C 1
ATOM 623 O O . PHE A 1 82 ? -1.773 -4.591 -9.690 1.00 96.75 82 PHE A O 1
ATOM 630 N N . GLY A 1 83 ? -2.530 -2.809 -8.560 1.00 92.69 83 GLY A N 1
ATOM 631 C CA . GLY A 1 83 ? -3.795 -2.680 -9.282 1.00 92.69 83 GLY A CA 1
ATOM 632 C C . GLY A 1 83 ? -5.032 -3.095 -8.491 1.00 92.69 83 GLY A C 1
ATOM 633 O O . GLY A 1 83 ? -6.112 -3.158 -9.076 1.00 92.69 83 GLY A O 1
ATOM 634 N N . GLU A 1 84 ? -4.923 -3.345 -7.180 1.00 93.62 84 GLU A N 1
ATOM 635 C CA . GLU A 1 84 ? -6.117 -3.521 -6.349 1.00 93.62 84 GLU A CA 1
ATOM 636 C C . GLU A 1 84 ? -6.934 -2.212 -6.339 1.00 93.62 84 GLU A C 1
ATOM 638 O O . GLU A 1 84 ? -6.375 -1.134 -6.084 1.00 93.62 84 GLU A O 1
ATOM 643 N N . PRO A 1 85 ? -8.250 -2.266 -6.617 1.00 89.88 85 PRO A N 1
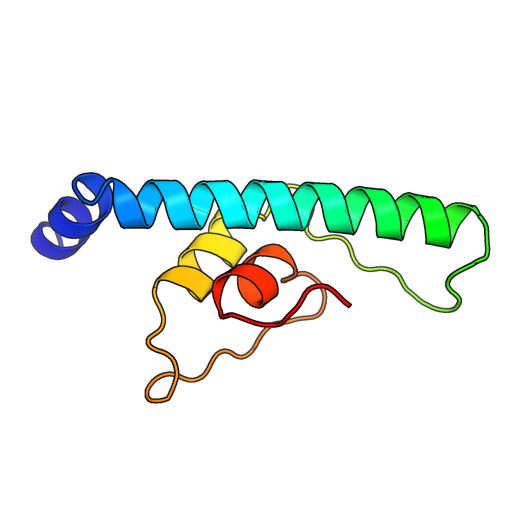ATOM 644 C CA . PRO A 1 85 ? -9.095 -1.084 -6.566 1.00 89.88 85 PRO A CA 1
ATOM 645 C C . PRO A 1 85 ? -9.185 -0.541 -5.136 1.00 89.88 85 PRO A C 1
ATOM 647 O O . PRO A 1 85 ? -9.170 -1.279 -4.149 1.00 89.88 85 PRO A O 1
ATOM 650 N N . LEU A 1 86 ? -9.308 0.781 -5.023 1.00 83.62 86 LEU A N 1
ATOM 651 C CA . LEU A 1 86 ? -9.637 1.427 -3.758 1.00 83.62 86 LEU A CA 1
ATOM 652 C C . LEU A 1 86 ? -11.138 1.255 -3.516 1.00 83.62 86 LEU A C 1
ATOM 654 O O . LEU A 1 86 ? -11.892 1.973 -4.160 1.00 83.62 86 LEU A O 1
ATOM 658 N N . ILE A 1 87 ? -11.505 0.347 -2.596 1.00 67.81 87 ILE A N 1
ATOM 659 C CA . ILE A 1 87 ? -12.876 0.037 -2.116 1.00 67.81 87 ILE A CA 1
ATOM 660 C C . ILE A 1 87 ? -13.955 -0.064 -3.200 1.00 67.81 87 ILE A C 1
ATOM 662 O O . ILE A 1 87 ? -14.458 0.980 -3.663 1.00 67.81 87 ILE A O 1
#

pLDDT: mean 90.57, std 13.78, range [46.22, 98.38]

Secondary structure (DSSP, 8-state):
-HHHHHHHHH-HHHHHHHHHHHHHHHHHHHHHHHHHHTT-S-S-----TT-HHHHHHHHHHS-TTTSPP---TT-HHHHHHHT----

Foldseek 3Di:
DVVVVVVQVPPPVLVVLLVVLLVVLVVLLVVVVVCVVVVNDPDDQAELVPVSNVLQNVLQPDDPPPDDDDDDRHNSSSCVNVPPDDD